Protein AF-A0A1R3Y3P5-F1 (afdb_monomer_lite)

pLDDT: mean 78.41, std 16.26, range [42.09, 94.69]

Secondary structure (DSSP, 8-state):
-HHHHHHHHHTTHHHHHHHHHHHHHHHHHHGGGG-HHHHHHHHGGGS--EEEEESS-TTTHHHHHHHHHHHTTTSEEEEESSSS-HHHHSHHHHHHHHHTSPP--

Structure (mmCIF, N/CA/C/O b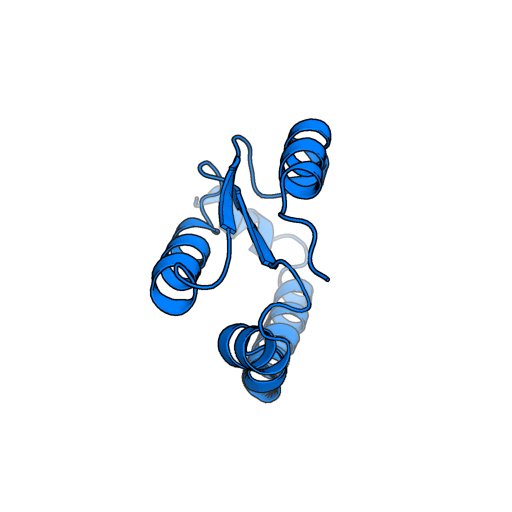ackbone):
data_AF-A0A1R3Y3P5-F1
#
_entry.id   AF-A0A1R3Y3P5-F1
#
loop_
_atom_site.group_PDB
_atom_site.id
_atom_site.type_symbol
_atom_site.label_atom_id
_atom_site.label_alt_id
_atom_site.label_comp_id
_atom_site.label_asym_id
_atom_site.label_entity_id
_atom_site.label_seq_id
_atom_site.pdbx_PDB_ins_code
_atom_site.Cartn_x
_atom_site.Cartn_y
_atom_site.Cartn_z
_atom_site.occupancy
_atom_site.B_iso_or_equiv
_atom_site.auth_seq_id
_atom_site.auth_comp_id
_atom_site.auth_asym_id
_atom_site.auth_atom_id
_atom_site.pdbx_PDB_model_num
ATOM 1 N N . MET A 1 1 ? 15.435 -3.441 -22.604 1.00 44.94 1 MET A N 1
ATOM 2 C CA . MET A 1 1 ? 14.025 -3.756 -22.936 1.00 44.94 1 MET A CA 1
ATOM 3 C C . MET A 1 1 ? 13.890 -4.853 -23.993 1.00 44.94 1 MET A C 1
ATOM 5 O O . MET A 1 1 ? 13.274 -5.863 -23.695 1.00 44.94 1 MET A O 1
ATOM 9 N N . LYS A 1 2 ? 14.507 -4.733 -25.181 1.00 42.59 2 LYS A N 1
ATOM 10 C CA . LYS A 1 2 ? 14.410 -5.757 -26.247 1.00 42.59 2 LYS A CA 1
ATOM 11 C C . LYS A 1 2 ? 15.047 -7.115 -25.885 1.00 42.59 2 LYS A C 1
ATOM 13 O O . LYS A 1 2 ? 14.469 -8.155 -26.156 1.00 42.59 2 LYS A O 1
ATOM 18 N N . GLU A 1 3 ? 16.181 -7.086 -25.188 1.00 42.09 3 GLU A N 1
ATOM 19 C CA . GLU A 1 3 ? 16.925 -8.285 -24.757 1.00 42.09 3 GLU A CA 1
ATOM 20 C C . GLU A 1 3 ? 16.158 -9.144 -23.727 1.00 42.09 3 GLU A C 1
ATOM 22 O O . GLU A 1 3 ? 16.218 -10.368 -23.773 1.00 42.09 3 GLU A O 1
ATOM 27 N N . LEU A 1 4 ? 15.386 -8.516 -22.828 1.00 47.31 4 LEU A N 1
ATOM 28 C CA . LEU A 1 4 ? 14.601 -9.216 -21.799 1.00 47.31 4 LEU A CA 1
ATOM 29 C C . LEU A 1 4 ? 13.385 -9.933 -22.409 1.00 47.31 4 LEU A C 1
ATOM 31 O O . LEU A 1 4 ? 13.087 -11.071 -22.058 1.00 47.31 4 LEU A O 1
ATOM 35 N N . HIS A 1 5 ? 12.727 -9.292 -23.378 1.00 50.94 5 HIS A N 1
ATOM 36 C CA . HIS A 1 5 ? 11.621 -9.878 -24.136 1.00 50.94 5 HIS A CA 1
ATOM 37 C C . HIS A 1 5 ? 12.074 -11.072 -25.000 1.00 50.94 5 HIS A C 1
ATOM 39 O O . HIS A 1 5 ? 11.396 -12.103 -25.060 1.00 50.94 5 HIS A O 1
ATOM 45 N N . ASP A 1 6 ? 13.250 -10.967 -25.627 1.00 43.31 6 ASP A N 1
ATOM 46 C CA . ASP A 1 6 ? 13.833 -12.057 -26.419 1.00 43.31 6 ASP A CA 1
ATOM 47 C C . ASP A 1 6 ? 14.295 -13.234 -25.545 1.00 43.31 6 ASP A C 1
ATOM 49 O O . ASP A 1 6 ? 14.167 -14.390 -25.957 1.00 43.31 6 ASP A O 1
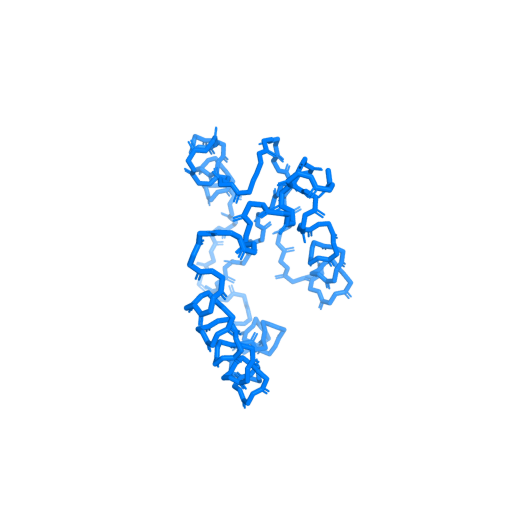ATOM 53 N N . ALA A 1 7 ? 14.770 -12.968 -24.323 1.00 44.62 7 ALA A N 1
ATOM 54 C CA . ALA A 1 7 ? 15.133 -14.007 -23.360 1.00 44.62 7 ALA A CA 1
ATOM 55 C C . ALA A 1 7 ? 13.910 -14.808 -22.875 1.00 44.62 7 ALA A C 1
ATOM 57 O O . ALA A 1 7 ? 13.964 -16.039 -22.852 1.00 44.62 7 ALA A O 1
ATOM 58 N N . ILE A 1 8 ? 12.791 -14.130 -22.582 1.00 50.16 8 ILE A N 1
ATOM 59 C CA . ILE A 1 8 ? 11.516 -14.764 -22.193 1.00 50.16 8 ILE A CA 1
ATOM 60 C C . ILE A 1 8 ? 10.954 -15.623 -23.338 1.00 50.16 8 ILE A C 1
ATOM 62 O O . ILE A 1 8 ? 10.413 -16.703 -23.105 1.00 50.16 8 ILE A O 1
ATOM 66 N N . SER A 1 9 ? 11.128 -15.195 -24.591 1.00 50.75 9 SER A N 1
ATOM 67 C CA . SER A 1 9 ? 10.622 -15.939 -25.753 1.00 50.75 9 SER A CA 1
ATOM 68 C C . SER A 1 9 ? 11.453 -17.179 -26.114 1.00 50.75 9 SER A C 1
ATOM 70 O O . SER A 1 9 ? 10.919 -18.111 -26.714 1.00 50.75 9 SER A O 1
ATOM 72 N N . ARG A 1 10 ? 12.754 -17.219 -25.785 1.00 50.56 10 ARG A N 1
ATOM 73 C CA . ARG A 1 10 ? 13.682 -18.267 -26.269 1.00 50.56 10 ARG A CA 1
ATOM 74 C C . ARG A 1 10 ? 13.954 -19.413 -25.288 1.00 50.56 10 ARG A C 1
ATOM 76 O O . ARG A 1 10 ? 14.466 -20.445 -25.717 1.00 50.56 10 ARG A O 1
ATOM 83 N N . ARG A 1 11 ? 13.613 -19.272 -24.006 1.00 42.94 11 ARG A N 1
ATOM 84 C CA . ARG A 1 11 ? 13.773 -20.317 -22.979 1.00 42.94 11 ARG A CA 1
ATOM 85 C C . ARG A 1 11 ? 12.501 -20.371 -22.131 1.00 42.94 11 ARG A C 1
ATOM 87 O O . ARG A 1 11 ? 12.286 -19.518 -21.286 1.00 42.94 11 ARG A O 1
ATOM 94 N N . ASP A 1 12 ? 11.636 -21.347 -22.399 1.00 49.69 12 ASP A N 1
ATOM 95 C CA . ASP A 1 12 ? 10.475 -21.690 -21.555 1.00 49.69 12 ASP A CA 1
ATOM 96 C C . ASP A 1 12 ? 9.285 -20.701 -21.503 1.00 49.69 12 ASP A C 1
ATOM 98 O O . ASP A 1 12 ? 8.365 -20.890 -20.703 1.00 49.69 12 ASP A O 1
ATOM 102 N N . GLY A 1 13 ? 9.203 -19.719 -22.411 1.00 43.50 13 GLY A N 1
ATOM 103 C CA . GLY A 1 13 ? 8.093 -18.748 -22.479 1.00 43.50 13 GLY A CA 1
ATOM 104 C C . GLY A 1 13 ? 6.686 -19.359 -22.588 1.00 43.50 13 GLY A C 1
ATOM 105 O O . GLY A 1 13 ? 5.713 -18.772 -22.123 1.00 43.50 13 GLY A O 1
ATOM 106 N N . VAL A 1 14 ? 6.566 -20.587 -23.103 1.00 48.16 14 VAL A N 1
ATOM 107 C CA . VAL A 1 14 ? 5.290 -21.323 -23.198 1.00 48.16 14 VAL A CA 1
ATOM 108 C C . VAL A 1 14 ? 4.829 -21.896 -21.850 1.00 48.16 14 VAL A C 1
ATOM 110 O O . VAL A 1 14 ? 3.668 -22.252 -21.729 1.00 48.16 14 VAL A O 1
ATOM 113 N N . ARG A 1 15 ? 5.680 -21.982 -20.817 1.00 42.94 15 ARG A N 1
ATOM 114 C CA . ARG A 1 15 ? 5.276 -22.408 -19.458 1.00 42.94 15 ARG A CA 1
ATOM 115 C C . ARG A 1 15 ? 5.016 -21.237 -18.513 1.00 42.94 15 ARG A C 1
ATOM 117 O O . ARG A 1 15 ? 4.157 -21.351 -17.643 1.00 42.94 15 ARG A O 1
ATOM 124 N N . VAL A 1 16 ? 5.703 -20.112 -18.711 1.00 47.91 16 VAL A N 1
ATOM 125 C CA . VAL A 1 16 ? 5.473 -18.887 -17.929 1.00 47.91 16 VAL A CA 1
ATOM 126 C C . VAL A 1 16 ? 4.143 -18.234 -18.314 1.00 47.91 16 VAL A C 1
ATOM 128 O O . VAL A 1 16 ? 3.411 -17.799 -17.430 1.00 47.91 16 VAL A O 1
ATOM 131 N N . LEU A 1 17 ? 3.776 -18.226 -19.602 1.00 50.84 17 LEU A N 1
ATOM 132 C CA . LEU A 1 17 ? 2.527 -17.611 -20.078 1.00 50.84 17 LEU A CA 1
ATOM 133 C C . LEU A 1 17 ? 1.243 -18.290 -19.546 1.00 50.84 17 LEU A C 1
ATOM 135 O O . LEU A 1 17 ? 0.357 -17.572 -19.097 1.00 50.84 17 LEU A O 1
ATOM 139 N N . PRO A 1 18 ? 1.102 -19.631 -19.517 1.00 51.34 18 PRO A N 1
ATOM 140 C CA . PRO A 1 18 ? -0.087 -20.279 -18.960 1.00 51.34 18 PRO A CA 1
ATOM 141 C C . PRO A 1 18 ? -0.200 -20.128 -17.443 1.00 51.34 18 PRO A C 1
ATOM 143 O O . PRO A 1 18 ? -1.302 -19.951 -16.937 1.00 51.34 18 PRO A O 1
ATOM 146 N N . ALA A 1 19 ? 0.923 -20.173 -16.716 1.00 51.91 19 ALA A N 1
ATOM 147 C CA . ALA A 1 19 ? 0.924 -19.996 -15.264 1.00 51.91 19 ALA A CA 1
ATOM 148 C C . ALA A 1 19 ? 0.579 -18.551 -14.867 1.00 51.91 19 ALA A C 1
ATOM 150 O O . ALA A 1 19 ? -0.183 -18.334 -13.930 1.00 51.91 19 ALA A O 1
ATOM 151 N N . THR A 1 20 ? 1.081 -17.563 -15.614 1.00 58.03 20 THR A N 1
ATOM 152 C CA . THR A 1 20 ? 0.713 -16.153 -15.412 1.00 58.03 20 THR A CA 1
ATOM 153 C C . THR A 1 20 ? -0.711 -15.849 -15.875 1.00 58.03 20 THR A C 1
ATOM 155 O O . THR A 1 20 ? -1.395 -15.085 -15.204 1.00 58.03 20 THR A O 1
ATOM 158 N N . ALA A 1 21 ? -1.206 -16.474 -16.949 1.00 65.12 21 ALA A N 1
ATOM 159 C CA . ALA A 1 21 ? -2.607 -16.355 -17.359 1.00 65.12 21 ALA A CA 1
ATOM 160 C C . ALA A 1 21 ? -3.560 -16.942 -16.306 1.00 65.12 21 ALA A C 1
ATOM 162 O O . ALA A 1 21 ? -4.498 -16.265 -15.899 1.00 65.12 21 ALA A O 1
ATOM 163 N N . GLY A 1 22 ? -3.265 -18.145 -15.798 1.00 68.12 22 GLY A N 1
ATOM 164 C CA . GLY A 1 22 ? -4.031 -18.759 -14.711 1.00 68.12 22 GLY A CA 1
ATOM 165 C C . GLY A 1 22 ? -4.036 -17.900 -13.445 1.00 68.12 22 GLY A C 1
ATOM 166 O O . GLY A 1 22 ? -5.094 -17.682 -12.869 1.00 68.12 22 GLY A O 1
ATOM 167 N N . PHE A 1 23 ? -2.885 -17.329 -13.072 1.00 70.00 23 PHE A N 1
ATOM 168 C CA . PHE A 1 23 ? -2.793 -16.385 -11.955 1.00 70.00 23 PHE A CA 1
ATOM 169 C C . PHE A 1 23 ? -3.638 -15.124 -12.177 1.00 70.00 23 PHE A C 1
ATOM 171 O O . PHE A 1 23 ? -4.319 -14.679 -11.262 1.00 70.00 23 PHE A O 1
ATOM 178 N N . VAL A 1 24 ? -3.614 -14.536 -13.377 1.00 73.38 24 VAL A N 1
ATOM 179 C CA . VAL A 1 24 ? -4.399 -13.329 -13.685 1.00 73.38 24 VAL A CA 1
ATOM 180 C C . VAL A 1 24 ? -5.898 -13.618 -13.669 1.00 73.38 24 VAL A C 1
ATOM 182 O O . VAL A 1 24 ? -6.660 -12.800 -13.156 1.00 73.38 24 VAL A O 1
ATOM 185 N N . ASP A 1 25 ? -6.328 -14.752 -14.217 1.00 78.06 25 ASP A N 1
ATOM 186 C CA . ASP A 1 25 ? -7.740 -15.134 -14.240 1.00 78.06 25 ASP A CA 1
ATOM 187 C C . ASP A 1 25 ? -8.248 -15.458 -12.829 1.00 78.06 25 ASP A C 1
ATOM 189 O O . ASP A 1 25 ? -9.278 -14.922 -12.422 1.00 78.06 25 ASP A O 1
ATOM 193 N N . GLU A 1 26 ? -7.475 -16.209 -12.038 1.00 76.81 26 GLU A N 1
ATOM 194 C CA . GLU A 1 26 ? -7.765 -16.455 -10.620 1.00 76.81 26 GLU A CA 1
ATOM 195 C C . GLU A 1 26 ? -7.800 -15.142 -9.824 1.00 76.81 26 GLU A C 1
ATOM 197 O O . GLU A 1 26 ? -8.727 -14.891 -9.051 1.00 76.81 26 GLU A O 1
ATOM 202 N N . HIS A 1 27 ? -6.825 -14.255 -10.046 1.00 75.81 27 HIS A N 1
ATOM 203 C CA . HIS A 1 27 ? -6.786 -12.955 -9.390 1.00 75.81 27 HIS A CA 1
ATOM 204 C C . HIS A 1 27 ? -8.002 -12.107 -9.765 1.00 75.81 27 HIS A C 1
ATOM 206 O O . HIS A 1 27 ? -8.567 -11.462 -8.894 1.00 75.81 27 HIS A O 1
ATOM 212 N N . ARG A 1 28 ? -8.460 -12.119 -11.022 1.00 76.94 28 ARG A N 1
ATOM 213 C CA . ARG A 1 28 ? -9.678 -11.403 -11.441 1.00 76.94 28 ARG A CA 1
ATOM 214 C C . ARG A 1 28 ? -10.939 -11.987 -10.817 1.00 76.94 28 ARG A C 1
ATOM 216 O O . ARG A 1 28 ? -11.795 -11.223 -10.379 1.00 76.94 28 ARG A O 1
ATOM 223 N N . GLU A 1 29 ? -11.052 -13.311 -10.772 1.00 81.38 29 GLU A N 1
ATOM 224 C CA . GLU A 1 29 ? -12.207 -14.003 -10.195 1.00 81.38 29 GLU A CA 1
ATOM 225 C C . GLU A 1 29 ? -12.297 -13.794 -8.676 1.00 81.38 29 GLU A C 1
ATOM 227 O O . GLU A 1 29 ? -13.389 -13.688 -8.114 1.00 81.38 29 GLU A O 1
ATOM 232 N N . HIS A 1 30 ? -11.151 -13.691 -8.001 1.00 78.44 30 HIS A N 1
ATOM 233 C CA . HIS A 1 30 ? -11.075 -13.647 -6.542 1.00 78.44 30 HIS A CA 1
ATOM 234 C C . HIS A 1 30 ? -10.543 -12.326 -5.973 1.00 78.44 30 HIS A C 1
ATOM 236 O O . HIS A 1 30 ? -10.357 -12.233 -4.760 1.00 78.44 30 HIS A O 1
ATOM 242 N N . ALA A 1 31 ? -10.362 -11.283 -6.793 1.00 75.38 31 ALA A N 1
ATOM 243 C CA . ALA A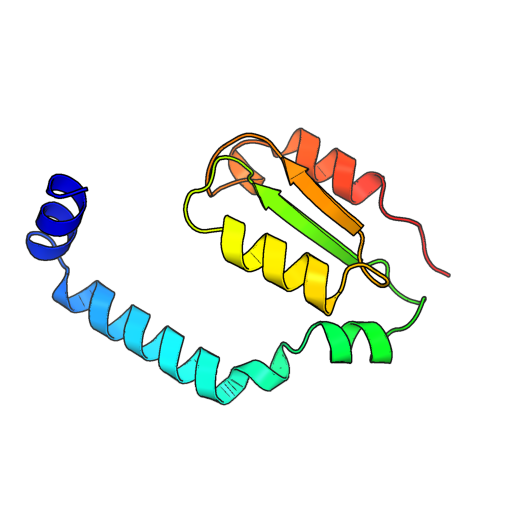 1 31 ? -9.829 -9.981 -6.367 1.00 75.38 31 ALA A CA 1
ATOM 244 C C . ALA A 1 31 ? -10.587 -9.411 -5.163 1.00 75.38 31 ALA A C 1
ATOM 246 O O . ALA A 1 31 ? -9.986 -8.880 -4.234 1.00 75.38 31 ALA A O 1
ATOM 247 N N . ALA A 1 32 ? -11.913 -9.585 -5.147 1.00 77.81 32 ALA A N 1
ATOM 248 C CA . ALA A 1 32 ? -12.783 -9.102 -4.079 1.00 77.81 32 ALA A CA 1
ATOM 249 C C . ALA A 1 32 ? -12.483 -9.731 -2.704 1.00 77.81 32 ALA A C 1
ATOM 251 O O . ALA A 1 32 ? -12.807 -9.136 -1.679 1.00 77.81 32 ALA A O 1
ATOM 252 N N . ARG A 1 33 ? -11.849 -10.915 -2.657 1.00 75.12 33 ARG A N 1
ATOM 253 C CA . ARG A 1 33 ? -11.391 -11.535 -1.401 1.00 75.12 33 ARG A CA 1
ATOM 254 C C . ARG A 1 33 ? -10.289 -10.712 -0.733 1.00 75.12 33 ARG A C 1
ATOM 256 O O . ARG A 1 33 ? -10.183 -10.735 0.489 1.00 75.12 33 ARG A O 1
ATOM 263 N N . TRP A 1 34 ? -9.495 -10.004 -1.529 1.00 75.31 34 TRP A N 1
ATOM 264 C CA . TRP A 1 34 ? -8.355 -9.204 -1.089 1.00 75.31 34 TRP A CA 1
ATOM 265 C C . TRP A 1 34 ? -8.613 -7.705 -1.244 1.00 75.31 34 TRP A C 1
ATOM 267 O O . TRP A 1 34 ? -7.687 -6.927 -1.461 1.00 75.31 34 TRP A O 1
ATOM 277 N N . ASP A 1 35 ? -9.875 -7.287 -1.124 1.00 86.81 35 ASP A N 1
ATOM 278 C CA . ASP A 1 35 ? -10.213 -5.875 -0.991 1.00 86.81 35 ASP A CA 1
ATOM 279 C C . ASP A 1 35 ? -9.675 -5.354 0.350 1.00 86.81 35 ASP A C 1
ATOM 281 O O . ASP A 1 35 ? -10.309 -5.487 1.400 1.00 86.81 35 ASP A O 1
ATOM 285 N N . LEU A 1 36 ? -8.463 -4.795 0.308 1.00 86.62 36 LEU A N 1
ATOM 286 C CA . LEU A 1 36 ? -7.770 -4.288 1.487 1.00 86.62 36 LEU A CA 1
ATOM 287 C C . LEU A 1 36 ? -8.586 -3.207 2.195 1.00 86.62 36 LEU A C 1
ATOM 289 O O . LEU A 1 36 ? -8.652 -3.232 3.418 1.00 86.62 36 LEU A O 1
ATOM 293 N N . ALA A 1 37 ? -9.269 -2.323 1.462 1.00 88.31 37 ALA A N 1
ATOM 294 C CA . ALA A 1 37 ? -10.087 -1.272 2.069 1.00 88.31 37 ALA A CA 1
ATOM 295 C C . ALA A 1 37 ? -11.220 -1.877 2.908 1.00 88.31 37 ALA A C 1
ATOM 297 O O . ALA A 1 37 ? -11.453 -1.470 4.047 1.00 88.31 37 ALA A O 1
ATOM 298 N N . ARG A 1 38 ? -11.884 -2.909 2.374 1.00 89.56 38 ARG A N 1
ATOM 299 C CA . ARG A 1 38 ? -12.915 -3.650 3.108 1.00 89.56 38 ARG A CA 1
ATOM 300 C C . ARG A 1 38 ? -12.347 -4.372 4.330 1.00 89.56 38 ARG A C 1
ATOM 302 O O . ARG A 1 38 ? -12.990 -4.364 5.376 1.00 89.56 38 ARG A O 1
ATOM 309 N N . ILE A 1 39 ? -11.184 -5.011 4.203 1.00 88.50 39 ILE A N 1
ATOM 310 C CA . ILE A 1 39 ? -10.535 -5.736 5.307 1.00 88.50 39 ILE A CA 1
ATOM 311 C C . ILE A 1 39 ? -10.162 -4.770 6.435 1.00 88.50 39 ILE A C 1
ATOM 313 O O . ILE A 1 39 ? -10.506 -5.024 7.587 1.00 88.50 39 ILE A O 1
ATOM 317 N N . ILE A 1 40 ? -9.527 -3.647 6.099 1.00 90.12 40 ILE A N 1
ATOM 318 C CA . ILE A 1 40 ? -9.126 -2.618 7.062 1.00 90.12 40 ILE A CA 1
ATOM 319 C C . ILE A 1 40 ? -10.356 -2.036 7.754 1.00 90.12 40 ILE A C 1
ATOM 321 O O . ILE A 1 40 ? -10.405 -1.985 8.976 1.00 90.12 40 ILE A O 1
ATOM 325 N N . SER A 1 41 ? -11.404 -1.690 6.999 1.00 89.44 41 SER A N 1
ATOM 326 C CA . SER A 1 41 ? -12.651 -1.189 7.585 1.00 89.44 41 SER A CA 1
ATOM 327 C C . SER A 1 41 ? -13.323 -2.197 8.521 1.00 89.44 41 SER A C 1
ATOM 329 O O . SER A 1 41 ? -13.994 -1.776 9.459 1.00 89.44 41 SER A O 1
ATOM 331 N N . ALA A 1 42 ? -13.204 -3.500 8.253 1.00 90.88 42 ALA A N 1
ATOM 332 C CA . ALA A 1 42 ? -13.801 -4.538 9.087 1.00 90.88 42 ALA A CA 1
ATOM 333 C C . ALA A 1 42 ? -13.013 -4.787 10.380 1.00 90.88 42 ALA A C 1
ATOM 335 O O . ALA A 1 42 ? -13.625 -5.126 11.388 1.00 90.88 42 ALA A O 1
ATOM 336 N N . LEU A 1 43 ? -11.686 -4.635 10.340 1.00 89.62 43 LEU A N 1
ATOM 337 C CA . LEU A 1 43 ? -10.801 -4.795 11.499 1.00 89.62 43 LEU A CA 1
ATOM 338 C C . LEU A 1 43 ? -10.653 -3.500 12.311 1.00 89.62 43 LEU A C 1
ATOM 340 O O . LEU A 1 43 ? -10.276 -3.546 13.477 1.00 89.62 43 LEU A O 1
ATOM 344 N N . GLY A 1 44 ? -10.981 -2.351 11.718 1.00 85.44 44 GLY A N 1
ATOM 345 C CA . GLY A 1 44 ? -10.935 -1.056 12.383 1.00 85.44 44 GLY A CA 1
ATOM 346 C C . GLY A 1 44 ? -9.564 -0.781 12.997 1.00 85.44 44 GLY A C 1
ATOM 347 O O . GLY A 1 44 ? -8.530 -1.029 12.380 1.00 85.44 44 GLY A O 1
ATOM 348 N N . ASP A 1 45 ? -9.570 -0.285 14.231 1.00 84.62 45 ASP A N 1
ATOM 349 C CA . ASP A 1 45 ? -8.355 0.028 14.983 1.00 84.62 45 ASP A CA 1
ATOM 350 C C . ASP A 1 45 ? -7.744 -1.181 15.709 1.00 84.62 45 ASP A C 1
ATOM 352 O O . ASP A 1 45 ? -6.777 -0.985 16.433 1.00 84.62 45 ASP A O 1
ATOM 356 N N . GLU A 1 46 ? -8.257 -2.408 15.540 1.00 87.50 46 GLU A N 1
ATOM 357 C CA . GLU A 1 46 ? -7.722 -3.605 16.221 1.00 87.50 46 GLU A CA 1
ATOM 358 C C . GLU A 1 46 ? -6.347 -4.024 15.675 1.00 87.50 46 GLU A C 1
ATOM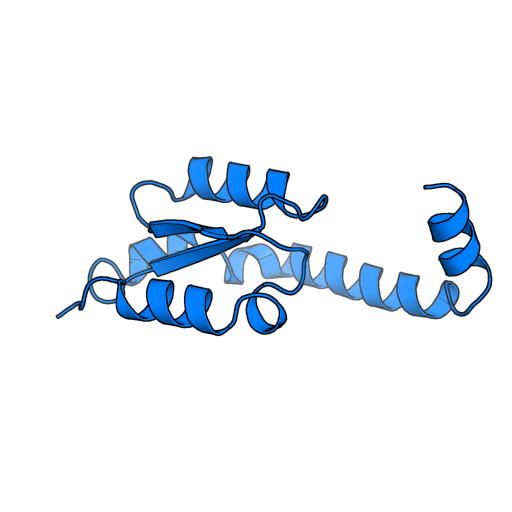 360 O O . GLU A 1 46 ? -5.557 -4.672 16.361 1.00 87.50 46 GLU A O 1
ATOM 365 N N . VAL A 1 47 ? -6.045 -3.667 14.422 1.00 88.00 47 VAL A N 1
ATOM 366 C CA . VAL A 1 47 ? -4.812 -4.055 13.728 1.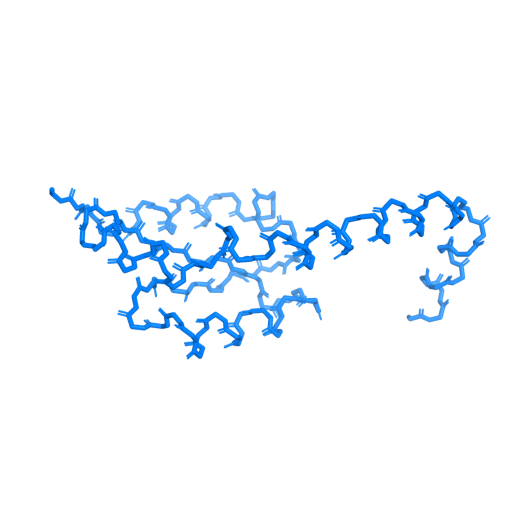00 88.00 47 VAL A CA 1
ATOM 367 C C . VAL A 1 47 ? -4.226 -2.849 13.005 1.00 88.00 47 VAL A C 1
ATOM 369 O O . VAL A 1 47 ? -4.926 -2.134 12.294 1.00 88.00 47 VAL A O 1
ATOM 372 N N . ALA A 1 48 ? -2.918 -2.633 13.152 1.00 90.25 48 ALA A N 1
ATOM 373 C CA . ALA A 1 48 ? -2.195 -1.651 12.355 1.00 90.25 48 ALA A CA 1
ATOM 374 C C . ALA A 1 48 ? -1.823 -2.231 10.985 1.00 90.25 48 ALA A C 1
ATOM 376 O O . ALA A 1 48 ? -1.298 -3.341 10.886 1.00 90.25 48 ALA A O 1
ATOM 377 N N . PHE A 1 49 ? -2.051 -1.451 9.931 1.00 90.81 49 PHE A N 1
ATOM 378 C CA . PHE A 1 49 ? -1.739 -1.834 8.559 1.00 90.81 49 PHE A CA 1
ATOM 379 C C . PHE A 1 49 ? -0.604 -0.983 8.003 1.00 90.81 49 PHE A C 1
ATOM 381 O O . PHE A 1 49 ? -0.616 0.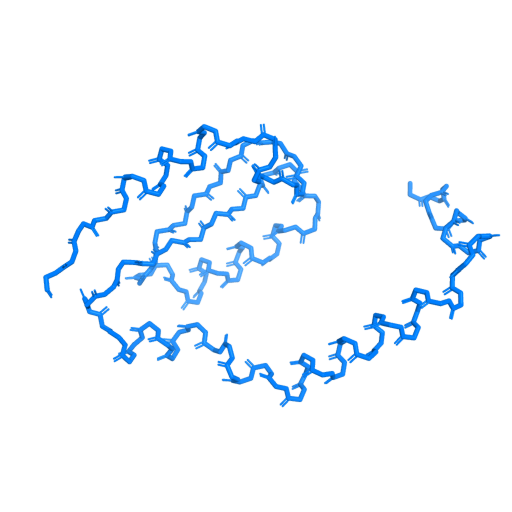242 8.122 1.00 90.81 49 PHE A O 1
ATOM 388 N N . GLY A 1 50 ? 0.347 -1.650 7.352 1.00 91.12 50 GLY A N 1
ATOM 389 C CA . GLY A 1 50 ? 1.442 -1.016 6.633 1.00 91.12 50 GLY A CA 1
ATOM 390 C C . GLY A 1 50 ? 1.586 -1.593 5.229 1.00 91.12 50 GLY A C 1
ATOM 391 O O . GLY A 1 50 ? 1.451 -2.802 5.034 1.00 91.12 50 GLY A O 1
ATOM 392 N N . VAL A 1 51 ? 1.877 -0.732 4.258 1.00 90.88 51 VAL A N 1
ATOM 393 C CA . VAL A 1 51 ? 2.278 -1.107 2.899 1.00 90.88 51 VAL A CA 1
ATOM 394 C C . VAL A 1 51 ? 3.703 -0.626 2.688 1.00 90.88 51 VAL A C 1
ATOM 396 O O . VAL A 1 51 ? 4.002 0.556 2.858 1.00 90.88 51 VAL A O 1
ATOM 399 N N . VAL A 1 52 ? 4.580 -1.549 2.309 1.00 90.88 52 VAL A N 1
ATOM 400 C CA . VAL A 1 52 ? 5.969 -1.245 1.973 1.00 90.88 52 VAL A CA 1
ATOM 401 C C . VAL A 1 52 ? 6.203 -1.626 0.525 1.00 90.88 52 VAL A C 1
ATOM 403 O O . VAL A 1 52 ? 5.872 -2.741 0.130 1.00 90.88 52 VAL A O 1
ATOM 406 N N . GLY A 1 53 ? 6.759 -0.701 -0.245 1.00 89.00 53 GLY A N 1
ATOM 407 C CA . GLY A 1 53 ? 7.219 -0.961 -1.605 1.00 89.00 53 GLY A CA 1
ATOM 408 C C . GLY A 1 53 ? 8.561 -0.296 -1.856 1.00 89.00 53 GLY A C 1
ATOM 409 O O . GLY A 1 53 ? 9.145 0.312 -0.949 1.00 89.00 53 GLY A O 1
ATOM 410 N N . SER A 1 54 ? 9.036 -0.398 -3.089 1.00 87.75 54 SER A N 1
ATOM 411 C CA . SER A 1 54 ? 10.303 0.184 -3.491 1.00 87.75 54 SER A CA 1
ATOM 412 C C . SER A 1 54 ? 10.168 1.304 -4.518 1.00 87.75 54 SER A C 1
ATOM 414 O O . SER A 1 54 ? 9.453 1.188 -5.512 1.00 87.75 54 SER A O 1
ATOM 416 N N . ALA A 1 55 ? 10.932 2.378 -4.312 1.00 81.12 55 ALA A N 1
ATOM 417 C CA . ALA A 1 55 ? 10.983 3.510 -5.233 1.00 81.12 55 ALA A CA 1
ATOM 418 C C . ALA A 1 55 ? 11.748 3.205 -6.538 1.00 81.12 55 ALA A C 1
ATOM 420 O O . ALA A 1 55 ? 11.535 3.883 -7.545 1.00 81.12 55 ALA A O 1
ATOM 421 N N . GLU A 1 56 ? 12.655 2.220 -6.535 1.00 86.44 56 GLU A N 1
ATOM 422 C CA . GLU A 1 56 ? 13.475 1.881 -7.713 1.00 86.44 56 GLU A CA 1
ATOM 423 C C . GLU A 1 56 ? 12.943 0.652 -8.466 1.00 86.44 56 GLU A C 1
ATOM 425 O O . GLU A 1 56 ? 13.483 0.298 -9.519 1.00 86.44 56 GLU A O 1
ATOM 430 N N . ASP A 1 57 ? 11.861 0.028 -7.983 1.00 84.94 57 ASP A N 1
ATOM 431 C CA . ASP A 1 57 ? 11.170 -1.020 -8.727 1.00 84.94 57 ASP A CA 1
ATOM 432 C C . ASP A 1 57 ? 10.318 -0.408 -9.862 1.00 84.94 57 ASP A C 1
ATOM 434 O O . ASP A 1 57 ? 9.340 0.306 -9.607 1.00 84.94 57 ASP A O 1
ATOM 438 N N . PRO A 1 58 ? 10.625 -0.705 -11.140 1.00 80.88 58 PRO A N 1
ATOM 439 C CA . PRO A 1 58 ? 9.865 -0.188 -12.275 1.00 80.88 58 PRO A CA 1
ATOM 440 C C . PRO A 1 58 ? 8.420 -0.711 -12.374 1.00 80.88 58 PRO A C 1
ATOM 442 O O . PRO A 1 58 ? 7.659 -0.198 -13.197 1.00 80.88 58 PRO A O 1
ATOM 445 N N . PHE A 1 59 ? 8.036 -1.728 -11.600 1.00 80.31 59 PHE A N 1
ATOM 446 C CA . PHE A 1 59 ? 6.721 -2.371 -11.650 1.00 80.31 59 PHE A CA 1
ATOM 447 C C . PHE A 1 59 ? 5.782 -1.949 -10.507 1.00 80.31 59 PHE A C 1
ATOM 449 O O . PHE A 1 59 ? 4.565 -2.058 -10.662 1.00 80.31 59 PHE A O 1
ATOM 456 N N . GLU A 1 60 ? 6.307 -1.431 -9.393 1.00 81.56 60 GLU A N 1
ATOM 457 C CA . GLU A 1 60 ? 5.515 -1.147 -8.182 1.00 81.56 60 GLU A CA 1
ATOM 458 C C . GLU A 1 60 ? 4.929 0.267 -8.121 1.00 81.56 60 GLU A C 1
ATOM 460 O O . GLU A 1 60 ? 3.949 0.491 -7.407 1.00 81.56 60 GLU A O 1
ATOM 465 N N . GLY A 1 61 ? 5.461 1.221 -8.894 1.00 81.44 61 GLY A N 1
ATOM 466 C CA . GLY A 1 61 ? 5.059 2.631 -8.796 1.00 81.44 61 GLY A CA 1
ATOM 467 C C . GLY A 1 61 ? 3.550 2.864 -8.958 1.00 81.44 61 GLY A C 1
ATOM 468 O O . GLY A 1 61 ? 2.949 3.643 -8.218 1.00 81.44 61 GLY A O 1
ATOM 469 N N . GLU A 1 62 ? 2.905 2.137 -9.874 1.00 83.25 62 GLU A N 1
ATOM 470 C CA . GLU A 1 62 ? 1.451 2.212 -10.053 1.00 83.25 62 GLU A CA 1
ATOM 471 C C . GLU A 1 62 ? 0.685 1.598 -8.870 1.00 83.25 62 GLU A C 1
ATOM 473 O O . GLU A 1 62 ? -0.348 2.127 -8.459 1.00 83.25 62 GLU A O 1
ATOM 478 N N . GLN A 1 63 ? 1.188 0.511 -8.282 1.00 85.06 63 GLN A N 1
ATOM 479 C CA . GLN A 1 63 ? 0.547 -0.136 -7.136 1.00 85.06 63 GLN A CA 1
ATOM 480 C C . GLN A 1 63 ? 0.646 0.729 -5.877 1.00 85.06 63 GLN A C 1
ATOM 482 O O . GLN A 1 63 ? -0.353 0.889 -5.177 1.00 85.06 63 GLN A O 1
ATOM 487 N N . LEU A 1 64 ? 1.802 1.353 -5.631 1.00 87.31 64 LEU A N 1
ATOM 488 C CA . LEU A 1 64 ? 1.994 2.311 -4.538 1.00 87.31 64 LEU A CA 1
ATOM 489 C C . LEU A 1 64 ? 1.098 3.541 -4.702 1.00 87.31 64 LEU A C 1
ATOM 491 O O . LEU A 1 64 ? 0.447 3.959 -3.743 1.00 87.31 64 LEU A O 1
ATOM 495 N N . ARG A 1 65 ? 0.991 4.088 -5.920 1.00 88.69 65 ARG A N 1
ATOM 496 C CA . ARG A 1 65 ? 0.067 5.193 -6.216 1.00 88.69 65 ARG A CA 1
ATOM 497 C C . ARG A 1 65 ? -1.380 4.807 -5.907 1.00 88.69 65 ARG A C 1
ATOM 499 O O . ARG A 1 65 ? -2.070 5.541 -5.204 1.00 88.69 65 ARG A O 1
ATOM 506 N N . LEU A 1 66 ? -1.831 3.646 -6.384 1.00 88.88 66 LEU A N 1
ATOM 507 C CA . LEU A 1 66 ? -3.188 3.156 -6.130 1.00 88.88 66 LEU A CA 1
ATOM 508 C C . LEU A 1 66 ? -3.437 2.865 -4.645 1.00 88.88 66 LEU A C 1
ATOM 510 O O . LEU A 1 66 ? -4.536 3.126 -4.161 1.00 88.88 66 LEU A O 1
ATOM 514 N N . ALA A 1 67 ? -2.442 2.351 -3.919 1.00 89.56 67 ALA A N 1
ATOM 515 C CA . ALA A 1 67 ? -2.533 2.153 -2.476 1.00 89.56 67 ALA A CA 1
ATOM 516 C C . ALA A 1 67 ? -2.712 3.494 -1.753 1.00 89.56 67 ALA A C 1
ATOM 518 O O . ALA A 1 67 ? -3.620 3.621 -0.938 1.00 89.56 67 ALA A O 1
ATOM 519 N N . ARG A 1 68 ? -1.932 4.522 -2.114 1.00 91.19 68 ARG A N 1
ATOM 520 C CA . ARG A 1 68 ? -2.091 5.879 -1.566 1.00 91.19 68 ARG A CA 1
ATOM 521 C C . ARG A 1 68 ? -3.484 6.441 -1.852 1.00 91.19 68 ARG A C 1
ATOM 523 O O . ARG A 1 68 ? -4.149 6.919 -0.945 1.00 91.19 68 ARG A O 1
ATOM 530 N N . GLU A 1 69 ? -3.971 6.329 -3.082 1.00 91.31 69 GLU A N 1
ATOM 531 C CA . GLU A 1 69 ? -5.290 6.865 -3.452 1.00 91.31 69 GLU A CA 1
ATOM 532 C C . GLU A 1 69 ? -6.460 6.168 -2.754 1.00 91.31 69 GLU A C 1
ATOM 534 O O . GLU A 1 69 ? -7.493 6.790 -2.519 1.00 91.31 69 GLU A O 1
ATOM 539 N N . ARG A 1 70 ? -6.322 4.874 -2.456 1.00 89.81 70 ARG A N 1
ATOM 540 C CA . ARG A 1 70 ? -7.423 4.055 -1.935 1.00 89.81 70 ARG A CA 1
ATOM 541 C C . ARG A 1 70 ? -7.375 3.858 -0.425 1.00 89.81 70 ARG A C 1
ATOM 543 O O . ARG A 1 70 ? -8.419 3.575 0.152 1.00 89.81 70 ARG A O 1
ATOM 550 N N . LEU A 1 71 ? -6.191 3.945 0.185 1.00 90.00 71 LEU A N 1
ATOM 551 C CA . LEU A 1 71 ? -5.937 3.472 1.550 1.00 90.00 71 LEU A CA 1
ATOM 552 C C . LEU A 1 71 ? -5.186 4.475 2.440 1.00 90.00 71 LEU A C 1
ATOM 554 O O . LEU A 1 71 ? -5.009 4.164 3.612 1.00 90.00 71 LEU A O 1
ATOM 558 N N . ALA A 1 72 ? -4.723 5.630 1.936 1.00 81.44 72 ALA A N 1
ATOM 559 C CA . ALA A 1 72 ? -3.782 6.493 2.673 1.00 81.44 72 ALA A CA 1
ATOM 560 C C . ALA A 1 72 ? -4.244 6.909 4.077 1.00 81.44 72 ALA A C 1
ATOM 562 O O . ALA A 1 72 ? -3.413 7.021 4.969 1.00 81.44 72 ALA A O 1
ATOM 563 N N . ASP A 1 73 ? -5.545 7.098 4.295 1.00 85.44 73 ASP A N 1
ATOM 564 C CA . ASP A 1 73 ? -6.068 7.496 5.609 1.00 85.44 73 ASP A CA 1
ATOM 565 C C . ASP A 1 73 ? -6.158 6.324 6.603 1.00 85.44 73 ASP A C 1
ATOM 567 O O . ASP A 1 73 ? -6.527 6.512 7.760 1.00 85.44 73 ASP A O 1
ATOM 571 N N . SER A 1 74 ? -5.888 5.095 6.158 1.00 87.00 74 SER A N 1
ATOM 572 C CA . SER A 1 74 ? -6.108 3.869 6.933 1.00 87.00 74 SER A CA 1
ATOM 573 C C . SER A 1 74 ? -4.882 2.958 7.024 1.00 87.00 74 SER A C 1
ATOM 575 O O . SER A 1 74 ? -4.928 1.968 7.753 1.00 87.00 74 SER A O 1
ATOM 577 N N . VAL A 1 75 ? -3.797 3.256 6.299 1.00 90.56 75 VAL A N 1
ATOM 578 C CA . VAL A 1 75 ? -2.557 2.465 6.315 1.00 90.56 75 VAL A CA 1
ATOM 579 C C . VAL A 1 75 ? -1.322 3.359 6.260 1.00 90.56 75 VAL A C 1
ATOM 581 O O . VAL A 1 75 ? -1.309 4.374 5.565 1.00 90.56 75 VAL A O 1
ATOM 584 N N . GLU A 1 76 ? -0.250 2.932 6.920 1.00 91.50 76 GLU A N 1
ATOM 585 C CA . GLU A 1 76 ? 1.067 3.558 6.785 1.00 91.50 76 GLU A CA 1
ATOM 586 C C . GLU A 1 76 ? 1.726 3.096 5.477 1.00 91.50 76 GLU A C 1
ATOM 588 O O . GLU A 1 76 ? 1.832 1.894 5.229 1.00 91.50 76 GLU A O 1
ATOM 593 N N . ILE A 1 77 ? 2.165 4.021 4.617 1.00 91.69 77 ILE A N 1
ATOM 594 C CA . ILE A 1 77 ? 2.773 3.681 3.317 1.00 91.69 77 ILE A CA 1
ATOM 595 C C . ILE A 1 77 ? 4.215 4.170 3.260 1.00 91.69 77 ILE A C 1
ATOM 597 O O . ILE A 1 77 ? 4.464 5.373 3.120 1.00 91.69 77 ILE A O 1
ATOM 601 N N . THR A 1 78 ? 5.148 3.221 3.266 1.00 92.00 78 THR A N 1
ATOM 602 C CA . THR A 1 78 ? 6.590 3.478 3.257 1.00 92.00 78 THR A CA 1
ATOM 603 C C . THR A 1 78 ? 7.223 3.004 1.956 1.00 92.00 78 THR A C 1
ATOM 605 O O . THR A 1 78 ? 6.974 1.896 1.490 1.00 92.00 78 THR A O 1
ATOM 608 N N . GLU A 1 79 ? 8.087 3.838 1.388 1.00 91.81 79 GLU A N 1
ATOM 609 C CA . GLU A 1 79 ? 8.924 3.475 0.246 1.00 91.81 79 GLU A CA 1
ATOM 610 C C . GLU A 1 79 ? 10.363 3.286 0.720 1.00 91.81 79 GLU A C 1
ATOM 612 O O . GLU A 1 79 ? 10.925 4.154 1.394 1.00 91.81 79 GLU A O 1
ATOM 617 N N . LEU A 1 80 ? 10.949 2.140 0.387 1.00 91.50 80 LEU A N 1
ATOM 618 C CA . LEU A 1 80 ? 12.348 1.826 0.651 1.00 91.50 80 LEU A CA 1
ATOM 619 C C . LEU A 1 80 ? 13.165 1.923 -0.646 1.00 91.50 80 LEU A C 1
ATOM 621 O O . LEU A 1 80 ? 12.624 1.956 -1.749 1.00 91.50 80 LEU A O 1
ATOM 625 N N . ALA A 1 81 ? 14.485 2.011 -0.503 1.00 88.19 81 ALA A N 1
ATOM 626 C CA . ALA A 1 81 ? 15.411 1.926 -1.631 1.00 88.19 81 ALA A CA 1
ATOM 627 C C . ALA A 1 81 ? 15.604 0.463 -2.074 1.00 88.19 81 ALA A C 1
ATOM 629 O O . ALA A 1 81 ? 15.456 -0.452 -1.261 1.00 88.19 81 ALA A O 1
ATOM 630 N N . GLY A 1 82 ? 16.037 0.238 -3.316 1.00 86.75 82 GLY A N 1
ATOM 631 C CA . GLY A 1 82 ? 16.310 -1.100 -3.865 1.00 86.75 82 GLY A CA 1
ATOM 632 C C . GLY A 1 82 ? 15.310 -1.566 -4.926 1.00 86.75 82 GLY A C 1
ATOM 633 O O . GLY A 1 82 ? 14.493 -0.800 -5.410 1.00 86.75 82 GLY A O 1
ATOM 634 N N . GLY A 1 83 ? 15.382 -2.821 -5.350 1.00 86.00 83 GLY A N 1
ATOM 635 C CA . GLY A 1 83 ? 14.506 -3.367 -6.382 1.00 86.00 83 GLY A CA 1
ATOM 636 C C . GLY A 1 83 ? 13.224 -4.010 -5.846 1.00 86.00 83 GLY A C 1
ATOM 637 O O . GLY A 1 83 ? 12.669 -3.634 -4.816 1.00 86.00 83 GLY A O 1
ATOM 638 N N . HIS A 1 84 ? 12.767 -5.011 -6.596 1.00 85.88 84 HIS A N 1
ATOM 639 C CA . HIS A 1 84 ? 11.516 -5.742 -6.377 1.00 85.88 84 HIS A CA 1
ATOM 640 C C . HIS A 1 84 ? 11.505 -6.628 -5.125 1.00 85.88 84 HIS A C 1
ATOM 642 O O . HIS A 1 84 ? 10.460 -7.083 -4.669 1.00 85.88 84 HIS A O 1
ATOM 648 N N . LEU A 1 85 ? 12.675 -6.961 -4.582 1.00 87.81 85 LEU A N 1
ATOM 649 C CA . LEU A 1 85 ? 12.798 -7.940 -3.508 1.00 87.81 85 LEU A CA 1
ATOM 650 C C . LEU A 1 85 ? 13.135 -7.228 -2.206 1.00 87.81 85 LEU A C 1
ATOM 652 O O . LEU A 1 85 ? 14.103 -7.582 -1.532 1.00 87.81 85 LEU A O 1
ATOM 656 N N . THR A 1 86 ? 12.301 -6.259 -1.818 1.00 84.88 86 THR A N 1
ATOM 657 C CA . THR A 1 86 ? 12.504 -5.409 -0.634 1.00 84.88 86 THR A CA 1
ATOM 658 C C . THR A 1 86 ? 12.802 -6.217 0.633 1.00 84.88 86 THR A C 1
ATOM 660 O O . THR A 1 86 ? 13.659 -5.834 1.426 1.00 84.88 86 THR A O 1
ATOM 663 N N . THR A 1 87 ? 12.177 -7.386 0.803 1.00 85.31 87 THR A N 1
ATOM 664 C CA . THR A 1 87 ? 12.422 -8.290 1.942 1.00 85.31 87 THR A CA 1
ATOM 665 C C . THR A 1 87 ? 13.849 -8.844 2.000 1.00 85.31 87 THR A C 1
ATOM 667 O O . THR A 1 87 ? 14.328 -9.178 3.078 1.00 85.31 87 THR A O 1
ATOM 670 N N . ALA A 1 88 ? 14.513 -8.998 0.853 1.00 87.94 88 ALA A N 1
ATOM 671 C CA . ALA A 1 88 ? 15.878 -9.511 0.746 1.00 87.94 88 ALA A CA 1
ATOM 672 C C . ALA A 1 88 ? 16.915 -8.387 0.620 1.00 87.94 88 ALA A C 1
ATOM 674 O O . ALA A 1 88 ? 18.036 -8.529 1.099 1.00 87.94 88 ALA A O 1
ATOM 675 N N . GLU A 1 89 ? 16.545 -7.281 -0.023 1.00 88.00 89 GLU A N 1
ATOM 676 C CA . GLU A 1 89 ? 17.430 -6.142 -0.274 1.00 88.00 89 GLU A CA 1
ATOM 677 C C . GLU A 1 89 ? 17.527 -5.204 0.933 1.00 88.00 89 GLU A C 1
ATOM 679 O O . GLU A 1 89 ? 18.583 -4.626 1.179 1.00 88.00 89 GLU A O 1
ATOM 684 N N . GLN A 1 90 ? 16.442 -5.073 1.702 1.00 90.19 90 GLN A N 1
ATOM 685 C CA . GLN A 1 90 ? 16.337 -4.166 2.845 1.00 90.19 90 GLN A CA 1
ATOM 686 C C . GLN A 1 90 ? 15.714 -4.847 4.083 1.00 90.19 90 GLN A C 1
ATOM 688 O O . GLN A 1 90 ? 14.781 -4.296 4.674 1.00 90.19 90 GLN A O 1
ATOM 693 N N . PRO A 1 91 ? 16.194 -6.031 4.518 1.00 92.88 91 PRO A N 1
ATOM 694 C CA . PRO A 1 91 ? 15.575 -6.769 5.621 1.00 92.88 91 PRO A CA 1
ATOM 695 C C . PRO A 1 91 ? 15.548 -5.962 6.926 1.00 92.88 91 PRO A C 1
ATOM 697 O O . PRO A 1 91 ? 14.524 -5.927 7.605 1.00 92.88 91 PRO A O 1
ATOM 700 N N . ASP A 1 92 ? 16.637 -5.256 7.240 1.00 94.56 92 ASP A N 1
ATOM 701 C CA . ASP A 1 92 ? 16.741 -4.468 8.471 1.00 94.56 92 ASP A CA 1
ATOM 702 C C . ASP A 1 92 ? 15.804 -3.255 8.444 1.00 94.56 92 ASP A C 1
ATOM 704 O O . ASP A 1 92 ? 15.097 -2.990 9.412 1.00 94.56 92 ASP A O 1
ATOM 708 N N . ARG A 1 93 ? 15.718 -2.551 7.308 1.00 92.94 93 ARG A N 1
ATOM 709 C CA . ARG A 1 93 ? 14.801 -1.409 7.155 1.00 92.94 93 ARG A CA 1
ATOM 710 C C . ARG A 1 93 ? 13.345 -1.842 7.177 1.00 92.94 93 ARG A C 1
ATOM 712 O O . ARG A 1 93 ? 12.516 -1.156 7.761 1.00 92.94 93 ARG A O 1
ATOM 719 N N . LEU A 1 94 ? 13.025 -2.980 6.569 1.00 92.25 94 LEU A N 1
ATOM 720 C CA . LEU A 1 94 ? 11.684 -3.541 6.649 1.00 92.25 94 LEU A CA 1
ATOM 721 C C . LEU A 1 94 ? 11.326 -3.897 8.099 1.00 92.25 94 LEU A C 1
ATOM 723 O O . LEU A 1 94 ? 10.220 -3.597 8.542 1.00 92.25 94 LEU A O 1
ATOM 727 N N . ALA A 1 95 ? 12.262 -4.477 8.855 1.00 93.75 95 ALA A N 1
ATOM 728 C CA . ALA A 1 95 ? 12.066 -4.751 10.275 1.00 93.75 95 ALA A CA 1
ATOM 729 C C . ALA A 1 95 ? 11.861 -3.461 11.091 1.00 93.75 95 ALA A C 1
ATOM 731 O O . ALA A 1 95 ? 10.976 -3.426 11.944 1.00 93.75 95 ALA A O 1
ATOM 732 N N . GLU A 1 96 ? 12.612 -2.393 10.798 1.00 94.69 96 GLU A N 1
ATOM 733 C CA . GLU A 1 96 ? 12.407 -1.064 11.396 1.00 94.69 96 GLU A CA 1
ATOM 734 C C . GLU A 1 96 ? 10.995 -0.528 11.116 1.00 94.69 96 GLU A C 1
ATOM 736 O O . GLU A 1 96 ? 10.334 -0.046 12.033 1.00 94.69 96 GLU A O 1
ATOM 741 N N . VAL A 1 97 ? 10.502 -0.653 9.877 1.00 93.88 97 VAL A N 1
ATOM 742 C CA . VAL A 1 97 ? 9.143 -0.221 9.509 1.00 93.88 97 VAL A CA 1
ATOM 743 C C . VAL A 1 97 ? 8.082 -1.019 10.264 1.00 93.88 97 VAL A C 1
ATOM 745 O O . VAL A 1 97 ? 7.146 -0.428 10.794 1.00 93.88 97 VAL A O 1
ATOM 748 N N . ILE A 1 98 ? 8.234 -2.342 10.359 1.00 91.81 98 ILE A N 1
ATOM 749 C CA . ILE A 1 98 ? 7.300 -3.196 11.108 1.00 91.81 98 ILE A CA 1
ATOM 750 C C . ILE A 1 98 ? 7.297 -2.817 12.592 1.00 91.81 98 ILE A C 1
ATOM 752 O O . ILE A 1 98 ? 6.231 -2.695 13.186 1.00 91.81 98 ILE A O 1
ATOM 756 N N . ALA A 1 99 ? 8.473 -2.600 13.185 1.00 92.88 99 ALA A N 1
ATOM 757 C CA . ALA A 1 99 ? 8.601 -2.216 14.589 1.00 92.88 99 ALA A CA 1
ATOM 758 C C . ALA A 1 99 ? 8.048 -0.812 14.888 1.00 92.88 99 ALA A C 1
ATOM 760 O O . ALA A 1 99 ? 7.712 -0.522 16.034 1.00 92.88 99 ALA A O 1
ATOM 761 N N . ALA A 1 100 ? 7.967 0.058 13.879 1.00 91.69 100 ALA A N 1
ATOM 762 C CA . ALA A 1 100 ? 7.414 1.402 13.999 1.00 91.69 100 ALA A CA 1
ATOM 763 C C . ALA A 1 100 ? 5.884 1.457 13.842 1.00 91.69 100 ALA A C 1
ATOM 765 O O . ALA A 1 100 ? 5.297 2.512 14.091 1.00 91.69 100 ALA A O 1
ATOM 766 N N . LEU A 1 101 ? 5.229 0.361 13.433 1.00 89.31 101 LEU A N 1
ATOM 767 C CA . LEU A 1 101 ? 3.770 0.324 13.354 1.00 89.31 101 LEU A CA 1
ATOM 768 C C . LEU A 1 101 ? 3.159 0.512 14.752 1.00 89.31 101 LEU A C 1
ATOM 770 O O . LEU A 1 101 ? 3.662 -0.054 15.725 1.00 89.31 101 LEU A O 1
ATOM 774 N N . PRO A 1 102 ? 2.072 1.295 14.875 1.00 85.44 102 PRO A N 1
ATOM 775 C CA . PRO A 1 102 ? 1.464 1.553 16.169 1.00 85.44 102 PRO A CA 1
ATOM 776 C C . PRO A 1 102 ? 0.908 0.261 16.768 1.00 85.44 102 PRO A C 1
ATOM 778 O O . PRO A 1 102 ? 0.192 -0.486 16.100 1.00 85.44 102 PRO A O 1
ATOM 781 N N . GLU A 1 103 ? 1.187 0.031 18.050 1.00 77.81 103 GLU A N 1
ATOM 782 C CA . GLU A 1 103 ? 0.486 -1.000 18.810 1.00 77.81 103 GLU A CA 1
ATOM 783 C C . GLU A 1 103 ? -1.007 -0.653 18.878 1.00 77.81 103 GLU A C 1
ATOM 785 O O . GLU A 1 103 ? -1.393 0.509 19.044 1.00 77.81 103 GLU A O 1
ATOM 790 N N . ARG A 1 104 ? -1.852 -1.669 18.718 1.00 76.44 104 ARG A N 1
ATOM 791 C CA . ARG A 1 104 ? -3.309 -1.556 18.779 1.00 76.44 104 ARG A CA 1
ATOM 792 C C . ARG A 1 104 ? -3.841 -2.444 19.907 1.00 76.44 104 ARG A C 1
ATOM 794 O O . ARG A 1 104 ? -3.236 -3.473 20.206 1.00 76.44 104 ARG A O 1
ATOM 801 N N . SER A 1 105 ? -4.908 -1.980 20.560 1.00 58.38 105 SER A N 1
ATOM 802 C CA . SER A 1 105 ? -5.471 -2.534 21.805 1.00 58.38 105 SER A CA 1
ATOM 803 C C . SER A 1 105 ? -6.686 -3.414 21.574 1.00 58.38 105 SER A C 1
ATOM 805 O O . SER A 1 105 ? -7.497 -3.049 20.697 1.00 58.38 105 SER A O 1
#

Radius of gyration: 17.17 Å; chains: 1; bounding box: 31×30×48 Å

Sequence (105 aa):
MKELHDAISRRDGVRVLPATAGFVDEHREHAARWDLARIISALGDEVAFGVVGSAEDPFEGEQLRLARERLADSVEITELAGGHLTTAEQPDRLAEVIAALPERS

Organism: Mycobacterium bovis (strain ATCC BAA-935 / AF2122/97) (NCBI:txid233413)

Foldseek 3Di:
DVVVVVVCVPPCVVPVVVVVVVVVVCCVVCVVVPPVLVVLVVCPQQDAAEDEEEPPEPPCPVVLVVCCVRDVVRHHYYYDYDYGPCCVVPVPVVVVVVVPTDDGD

InterPro domains:
  IPR029058 Alpha/Beta hydrolase fold [G3DSA:3.40.50.1820] (1-104)